Protein AF-A0A7K2TJS7-F1 (afdb_monomer_lite)

Foldseek 3Di:
DVVVVLVCLLVVLVVVLVVVLVVLVVVVPDDDDDVPDSVVVNVVSVVVSVVSNVVSVVVSVVVVVVVVVVVVVPDDD

Radius of gyration: 19.2 Å; chains: 1; bounding box: 37×29×62 Å

pLDDT: mean 73.04, std 8.52, range [50.5, 86.19]

Structure (mmCIF, N/CA/C/O backbone):
data_AF-A0A7K2TJS7-F1
#
_entry.id   AF-A0A7K2TJS7-F1
#
loop_
_atom_site.group_PDB
_atom_site.id
_atom_site.type_symbol
_atom_site.label_atom_id
_atom_site.label_alt_id
_atom_site.label_comp_id
_atom_site.label_asym_id
_atom_site.label_entity_id
_atom_site.label_seq_id
_atom_site.pdbx_PDB_ins_code
_atom_site.Cartn_x
_atom_site.Cartn_y
_atom_site.Cartn_z
_atom_site.occupancy
_atom_site.B_iso_or_equiv
_atom_site.auth_seq_id
_atom_site.auth_comp_id
_atom_site.auth_asym_id
_atom_site.auth_atom_id
_atom_site.pdbx_PDB_model_num
ATOM 1 N N . MET A 1 1 ? 2.720 -15.433 19.791 1.00 56.81 1 MET A N 1
ATOM 2 C CA . MET A 1 1 ? 2.972 -15.440 18.323 1.00 56.81 1 MET A CA 1
ATOM 3 C C . MET A 1 1 ? 2.134 -14.400 17.558 1.00 56.81 1 MET A C 1
ATOM 5 O O . MET A 1 1 ? 1.603 -14.675 16.495 1.00 56.81 1 MET A O 1
ATOM 9 N N . ARG A 1 2 ? 1.986 -13.175 18.078 1.00 64.94 2 ARG A N 1
ATOM 10 C CA . ARG A 1 2 ? 1.133 -12.130 17.477 1.00 64.94 2 ARG A CA 1
ATOM 11 C C . ARG A 1 2 ? 1.947 -10.942 16.928 1.00 64.94 2 ARG A C 1
ATOM 13 O O . ARG A 1 2 ? 1.513 -10.289 15.988 1.00 64.94 2 ARG A O 1
ATOM 20 N N . LEU A 1 3 ? 3.138 -10.731 17.491 1.00 61.25 3 LEU A N 1
ATOM 21 C CA . LEU A 1 3 ? 4.115 -9.706 17.113 1.00 61.25 3 LEU A CA 1
ATOM 22 C C . LEU A 1 3 ? 4.797 -10.008 15.773 1.00 61.25 3 LEU A C 1
ATOM 24 O O . LEU A 1 3 ? 4.927 -9.133 14.930 1.00 61.25 3 LEU A O 1
ATOM 28 N N . ARG A 1 4 ? 5.158 -11.274 15.543 1.00 74.06 4 ARG A N 1
ATOM 29 C CA . ARG A 1 4 ? 5.791 -11.724 14.294 1.00 74.06 4 ARG A CA 1
ATOM 30 C C . ARG A 1 4 ? 4.885 -11.522 13.072 1.00 74.06 4 ARG A C 1
ATOM 32 O O . ARG A 1 4 ? 5.362 -11.179 12.003 1.00 74.06 4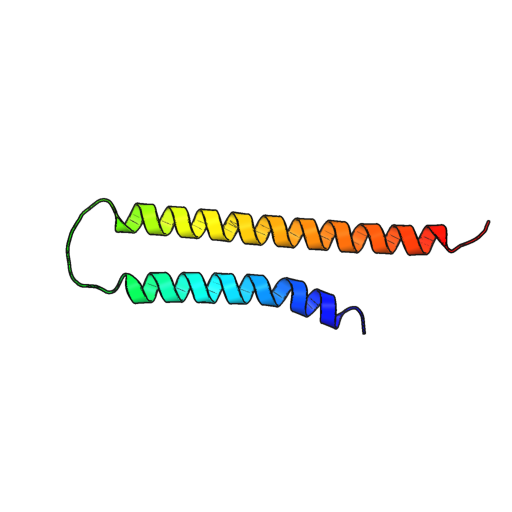 ARG A O 1
ATOM 39 N N . LEU A 1 5 ? 3.573 -11.662 13.268 1.00 69.00 5 LEU A N 1
ATOM 40 C CA . LEU A 1 5 ? 2.538 -11.429 12.258 1.00 69.00 5 LEU A CA 1
ATOM 41 C C . LEU A 1 5 ? 2.386 -9.942 11.908 1.00 69.00 5 LEU A C 1
ATOM 43 O O . LEU A 1 5 ? 2.196 -9.613 10.745 1.00 69.00 5 LEU A O 1
ATOM 47 N N . LEU A 1 6 ? 2.508 -9.053 12.898 1.00 66.38 6 LEU A N 1
ATOM 48 C CA . LEU A 1 6 ? 2.536 -7.603 12.678 1.00 66.38 6 LEU A CA 1
ATOM 49 C C . LEU A 1 6 ? 3.819 -7.169 11.966 1.00 66.38 6 LEU A C 1
ATOM 51 O O . LEU A 1 6 ? 3.751 -6.407 11.009 1.00 66.38 6 LEU A O 1
ATOM 55 N N . LEU A 1 7 ? 4.966 -7.705 12.392 1.00 71.50 7 LEU A N 1
ATOM 56 C CA . LEU A 1 7 ? 6.254 -7.431 11.757 1.00 71.50 7 LEU A CA 1
ATOM 57 C C . LEU A 1 7 ? 6.247 -7.876 10.296 1.00 71.50 7 LEU A C 1
ATOM 59 O O . LEU A 1 7 ? 6.556 -7.066 9.432 1.00 71.50 7 LEU A O 1
ATOM 63 N N . SER A 1 8 ? 5.804 -9.102 9.997 1.00 74.69 8 SER A N 1
ATOM 64 C CA . SER A 1 8 ? 5.626 -9.548 8.610 1.00 74.69 8 SER A CA 1
ATOM 65 C C . SER A 1 8 ? 4.621 -8.693 7.841 1.00 74.69 8 SER A C 1
ATOM 67 O O . SER A 1 8 ? 4.864 -8.398 6.679 1.00 74.69 8 SER A O 1
ATOM 69 N N . ALA A 1 9 ? 3.515 -8.276 8.463 1.00 72.31 9 ALA A N 1
ATOM 70 C CA . ALA A 1 9 ? 2.489 -7.480 7.789 1.00 72.31 9 ALA A CA 1
ATOM 71 C C . ALA A 1 9 ? 2.963 -6.073 7.387 1.00 72.31 9 ALA A C 1
ATOM 73 O O . ALA A 1 9 ? 2.418 -5.526 6.437 1.00 72.31 9 ALA A O 1
ATOM 74 N N . VAL A 1 10 ? 3.964 -5.510 8.072 1.00 70.81 10 VAL A N 1
ATOM 75 C CA . VAL A 1 10 ? 4.579 -4.213 7.725 1.00 70.81 10 VAL A CA 1
ATOM 76 C C . VAL A 1 10 ? 5.803 -4.392 6.833 1.00 70.81 10 VAL A C 1
ATOM 78 O O . VAL A 1 10 ? 5.958 -3.686 5.842 1.00 70.81 10 VAL A O 1
ATOM 81 N N . PHE A 1 11 ? 6.669 -5.357 7.144 1.00 75.56 11 PHE A N 1
ATOM 82 C CA . PHE A 1 11 ? 7.898 -5.557 6.378 1.00 75.56 11 PHE A CA 1
ATOM 83 C C . PHE A 1 11 ? 7.624 -6.035 4.959 1.00 75.56 11 PHE A C 1
ATOM 85 O O . PHE A 1 11 ? 8.314 -5.610 4.043 1.00 75.56 11 PHE A O 1
ATOM 92 N N . LEU A 1 12 ? 6.615 -6.885 4.762 1.00 80.25 12 LEU A N 1
ATOM 93 C CA . LEU A 1 12 ? 6.289 -7.422 3.447 1.00 80.25 12 LEU A CA 1
ATOM 94 C C . LEU A 1 12 ? 5.891 -6.331 2.430 1.00 80.25 12 LEU A C 1
ATOM 96 O O . LEU A 1 12 ? 6.514 -6.298 1.372 1.00 80.25 12 LEU A O 1
ATOM 100 N N . PRO A 1 13 ? 4.934 -5.416 2.703 1.00 71.81 13 PRO A N 1
ATOM 101 C CA . PRO A 1 13 ? 4.592 -4.353 1.757 1.00 71.81 13 PRO A CA 1
ATOM 102 C C . PRO A 1 13 ? 5.743 -3.367 1.530 1.00 71.81 13 PRO A C 1
ATOM 104 O O . PRO A 1 13 ? 5.930 -2.918 0.403 1.00 71.81 13 PRO A O 1
ATOM 107 N N . VAL A 1 14 ? 6.556 -3.080 2.553 1.00 75.44 14 VAL A N 1
ATOM 108 C CA . VAL A 1 14 ? 7.753 -2.230 2.415 1.00 75.44 14 VAL A CA 1
ATOM 109 C C . VAL A 1 14 ? 8.779 -2.869 1.476 1.00 75.44 14 VAL A C 1
ATOM 111 O O . VAL A 1 14 ? 9.283 -2.211 0.566 1.00 75.44 14 VAL A O 1
ATOM 114 N N . PHE A 1 15 ? 9.058 -4.162 1.649 1.00 81.38 15 PHE A N 1
ATOM 115 C CA . PHE A 1 15 ? 9.990 -4.890 0.788 1.00 81.38 15 PHE A CA 1
ATOM 116 C C . PHE A 1 15 ? 9.471 -5.002 -0.645 1.00 81.38 15 PHE A C 1
ATOM 118 O O . PHE A 1 15 ? 10.234 -4.842 -1.594 1.00 81.38 15 PHE A O 1
ATOM 125 N N . LEU A 1 16 ? 8.167 -5.243 -0.802 1.00 81.69 16 LEU A N 1
ATOM 126 C CA . LEU A 1 16 ? 7.517 -5.329 -2.104 1.00 81.69 16 LEU A CA 1
ATOM 127 C C . LEU A 1 16 ? 7.586 -3.988 -2.847 1.00 81.69 16 LEU A C 1
ATOM 129 O O . LEU A 1 16 ? 7.919 -3.964 -4.027 1.00 81.69 16 LEU A O 1
ATOM 133 N N . ALA A 1 17 ? 7.334 -2.873 -2.154 1.00 76.31 17 ALA A N 1
ATOM 134 C CA . ALA A 1 17 ? 7.457 -1.530 -2.717 1.00 76.31 17 ALA A CA 1
ATOM 135 C C . ALA A 1 17 ? 8.896 -1.231 -3.162 1.00 76.31 17 ALA A C 1
ATOM 137 O O . ALA A 1 17 ? 9.103 -0.757 -4.278 1.00 76.31 17 ALA A O 1
ATOM 138 N N . GLY A 1 18 ? 9.890 -1.573 -2.335 1.00 78.56 18 GLY A N 1
ATOM 139 C CA . GLY A 1 18 ? 11.301 -1.454 -2.702 1.00 78.56 18 GLY A CA 1
ATOM 140 C C . GLY A 1 18 ? 11.659 -2.301 -3.925 1.00 78.56 18 GLY A C 1
ATOM 141 O O . GLY A 1 18 ? 12.307 -1.807 -4.842 1.00 78.56 18 GLY A O 1
ATOM 142 N N . ALA A 1 19 ? 11.185 -3.547 -3.989 1.00 83.19 19 ALA A N 1
ATOM 143 C CA . ALA A 1 19 ? 11.416 -4.439 -5.124 1.00 83.19 19 ALA A CA 1
ATOM 144 C C . ALA A 1 19 ? 10.781 -3.917 -6.422 1.00 83.19 19 ALA A C 1
ATOM 146 O O . ALA A 1 19 ? 11.422 -3.946 -7.470 1.00 83.19 19 ALA A O 1
ATOM 147 N N . VAL A 1 20 ? 9.550 -3.398 -6.357 1.00 79.12 20 VAL A N 1
ATOM 148 C CA . VAL A 1 20 ? 8.880 -2.765 -7.503 1.00 79.12 20 VAL A CA 1
ATOM 149 C C . VAL A 1 20 ? 9.653 -1.532 -7.958 1.00 79.12 20 VAL A C 1
ATOM 151 O O . VAL A 1 20 ? 9.912 -1.388 -9.148 1.00 79.12 20 VAL A O 1
ATOM 154 N N . PHE A 1 21 ? 10.075 -0.673 -7.028 1.00 74.94 21 PHE A N 1
ATOM 155 C CA . PHE A 1 21 ? 10.859 0.519 -7.343 1.00 74.94 21 PHE A CA 1
ATOM 156 C C . PHE A 1 21 ? 12.190 0.164 -8.019 1.00 74.94 21 PHE A C 1
ATOM 158 O O . PHE A 1 21 ? 12.503 0.699 -9.080 1.00 74.94 21 PHE A O 1
ATOM 165 N N . PHE A 1 22 ? 12.938 -0.790 -7.458 1.00 79.81 22 PHE A N 1
ATOM 166 C CA . PHE A 1 22 ? 14.180 -1.277 -8.057 1.00 79.81 22 PHE A CA 1
ATOM 167 C C . PHE A 1 22 ? 13.957 -1.946 -9.414 1.00 79.81 22 PHE A C 1
ATOM 169 O O . PHE A 1 22 ? 14.759 -1.745 -10.320 1.00 79.81 22 PHE A O 1
ATOM 176 N N . GLY A 1 23 ? 12.874 -2.708 -9.582 1.00 78.38 23 GLY A N 1
ATOM 177 C CA . GLY A 1 23 ? 12.524 -3.340 -10.853 1.00 78.38 23 GLY A CA 1
ATOM 178 C C . GLY A 1 23 ? 12.180 -2.322 -11.941 1.00 78.38 23 GLY A C 1
ATOM 179 O O . GLY A 1 23 ? 12.652 -2.451 -13.068 1.00 78.38 23 GLY A O 1
ATOM 180 N N . VAL A 1 24 ? 11.418 -1.279 -11.597 1.00 72.88 24 VAL A N 1
ATOM 181 C CA . VAL A 1 24 ? 11.117 -0.160 -12.504 1.00 72.88 24 VAL A CA 1
ATOM 182 C C . VAL A 1 24 ? 12.397 0.580 -12.874 1.00 72.88 24 VAL A C 1
ATOM 184 O O . VAL A 1 24 ? 12.629 0.834 -14.049 1.00 72.88 24 VAL A O 1
ATOM 187 N N . TRP A 1 25 ? 13.256 0.870 -11.897 1.00 69.25 25 TRP A N 1
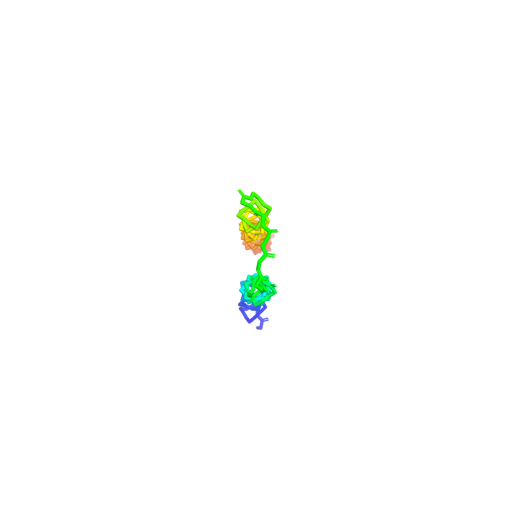ATOM 188 C CA . TRP A 1 25 ? 14.517 1.567 -12.140 1.00 69.25 25 TRP A CA 1
ATOM 189 C C . TRP A 1 25 ? 15.477 0.740 -13.004 1.00 69.25 25 TRP A C 1
ATOM 191 O O . TRP A 1 25 ? 16.108 1.275 -13.907 1.00 69.25 25 TRP A O 1
ATOM 201 N N . ALA A 1 26 ? 15.531 -0.579 -12.796 1.00 71.31 26 ALA A N 1
ATOM 202 C CA . ALA A 1 26 ? 16.287 -1.491 -13.647 1.00 71.31 26 ALA A CA 1
ATOM 203 C C . ALA A 1 26 ? 15.742 -1.520 -15.085 1.00 71.31 26 ALA A C 1
ATOM 205 O O . ALA A 1 26 ? 16.525 -1.494 -16.032 1.00 71.31 26 ALA A O 1
ATOM 206 N N . ALA A 1 27 ? 14.418 -1.527 -15.261 1.00 65.56 27 ALA A N 1
ATOM 207 C CA . ALA A 1 27 ? 13.778 -1.495 -16.577 1.00 65.56 27 ALA A CA 1
ATOM 208 C C . ALA A 1 27 ? 13.965 -0.153 -17.310 1.00 65.56 27 ALA A C 1
ATOM 210 O O . ALA A 1 27 ? 13.985 -0.130 -18.539 1.00 65.56 27 ALA A O 1
ATOM 211 N N . ASP A 1 28 ? 14.138 0.947 -16.571 1.00 64.12 28 ASP A N 1
ATOM 212 C CA . ASP A 1 28 ? 14.348 2.294 -17.121 1.00 64.12 28 ASP A CA 1
ATOM 213 C C . ASP A 1 28 ? 15.802 2.551 -17.572 1.00 64.12 28 ASP A C 1
ATOM 215 O O . ASP A 1 28 ? 16.081 3.553 -18.222 1.00 64.12 28 ASP A O 1
ATOM 219 N N . THR A 1 29 ? 16.742 1.625 -17.329 1.00 57.44 29 THR A N 1
ATOM 220 C CA . THR A 1 29 ? 18.139 1.728 -17.820 1.00 57.44 29 THR A CA 1
ATOM 221 C C . THR A 1 29 ? 18.305 1.509 -19.340 1.00 57.44 29 THR A C 1
ATOM 223 O O . THR A 1 29 ? 19.421 1.334 -19.834 1.00 57.44 29 THR A O 1
ATOM 226 N N . GLY A 1 30 ? 17.214 1.536 -20.113 1.00 60.94 30 GLY A N 1
ATOM 227 C CA . GLY A 1 30 ? 17.220 1.402 -21.571 1.00 60.94 30 GLY A CA 1
ATOM 228 C C . GLY A 1 30 ? 17.698 2.680 -22.287 1.00 60.94 30 GLY A C 1
ATOM 229 O O . GLY A 1 30 ? 17.198 3.770 -22.000 1.00 60.94 30 GLY A O 1
ATOM 230 N N . PRO A 1 31 ? 18.640 2.591 -23.246 1.00 58.69 31 PRO A N 1
ATOM 231 C CA . PRO A 1 31 ? 19.190 3.762 -23.912 1.00 58.69 31 PRO A CA 1
ATOM 232 C C . PRO A 1 31 ? 18.207 4.309 -24.954 1.00 58.69 31 PRO A C 1
ATOM 234 O O . PRO A 1 31 ? 18.063 3.766 -26.045 1.00 58.69 31 PRO A O 1
ATOM 237 N N . GLY A 1 32 ? 17.591 5.447 -24.635 1.00 65.12 32 GLY A N 1
ATOM 238 C CA . GLY A 1 32 ? 17.075 6.379 -25.635 1.00 65.12 32 GLY A CA 1
ATOM 239 C C . GLY A 1 32 ? 15.555 6.454 -25.776 1.00 65.12 32 GLY A C 1
ATOM 240 O O . GLY A 1 32 ? 14.887 5.501 -26.160 1.00 65.12 32 GLY A O 1
ATOM 241 N N . GLY A 1 33 ? 15.043 7.678 -25.614 1.00 59.62 33 GLY A N 1
ATOM 242 C CA . GLY A 1 33 ? 13.936 8.162 -26.441 1.00 59.62 33 GLY A CA 1
ATOM 243 C C . GLY A 1 33 ? 12.621 8.465 -25.726 1.00 59.62 33 GLY A C 1
ATOM 244 O O . GLY A 1 33 ? 11.665 7.710 -25.843 1.00 59.62 33 GLY A O 1
ATOM 245 N N . SER A 1 34 ? 12.544 9.624 -25.059 1.00 50.50 34 SER A N 1
ATOM 246 C CA . SER A 1 34 ? 11.485 10.645 -25.229 1.00 50.50 34 SER A CA 1
ATOM 247 C C . SER A 1 34 ? 11.357 11.499 -23.949 1.00 50.50 34 SER A C 1
ATOM 249 O O . SER A 1 34 ? 11.064 10.939 -22.890 1.00 50.50 34 SER A O 1
ATOM 251 N N . PRO A 1 35 ? 11.509 12.839 -24.011 1.00 54.53 35 PRO A N 1
ATOM 252 C CA . PRO A 1 35 ? 11.570 13.752 -22.855 1.00 54.53 35 PRO A CA 1
ATOM 253 C C . PRO A 1 35 ? 10.243 13.962 -22.083 1.00 54.53 35 PRO A C 1
ATOM 255 O O . PRO A 1 35 ? 9.948 15.059 -21.628 1.00 54.53 35 PRO A O 1
ATOM 258 N N . GLY A 1 36 ? 9.431 12.919 -21.881 1.00 58.50 36 GLY A N 1
ATOM 259 C CA . GLY A 1 36 ? 8.179 13.046 -21.122 1.00 58.50 36 GLY A CA 1
ATOM 260 C C . GLY A 1 36 ? 7.623 11.773 -20.488 1.00 58.50 36 GLY A C 1
ATOM 261 O O . GLY A 1 36 ? 6.918 11.870 -19.493 1.00 58.50 36 GLY A O 1
ATOM 262 N N . ARG A 1 37 ? 7.926 10.567 -20.989 1.00 62.47 37 ARG A N 1
ATOM 263 C CA . ARG A 1 37 ? 7.234 9.350 -20.513 1.00 62.47 37 ARG A CA 1
ATOM 264 C C . ARG A 1 37 ? 7.859 8.730 -19.258 1.00 62.47 37 ARG A C 1
ATOM 266 O O . ARG A 1 37 ? 7.124 8.400 -18.335 1.00 62.47 37 ARG A O 1
ATOM 273 N N . GLY A 1 38 ? 9.187 8.633 -19.198 1.00 71.19 38 GLY A N 1
ATOM 274 C CA . GLY A 1 38 ? 9.913 8.063 -18.050 1.00 71.19 38 GLY A CA 1
ATOM 275 C C . GLY A 1 38 ? 9.638 8.787 -16.721 1.00 71.19 38 GLY A C 1
ATOM 276 O O . GLY A 1 38 ? 9.199 8.144 -15.769 1.00 71.19 38 GLY A O 1
ATOM 277 N N . PRO A 1 39 ? 9.763 10.129 -16.651 1.00 72.25 39 PRO A N 1
ATOM 278 C CA . PRO A 1 39 ? 9.524 10.875 -15.411 1.00 72.25 39 PRO A CA 1
ATOM 279 C C . PRO A 1 39 ? 8.082 10.768 -14.889 1.00 72.25 39 PRO A C 1
ATOM 281 O O . PRO A 1 39 ? 7.865 10.652 -13.685 1.00 72.25 39 PRO A O 1
ATOM 284 N N . LEU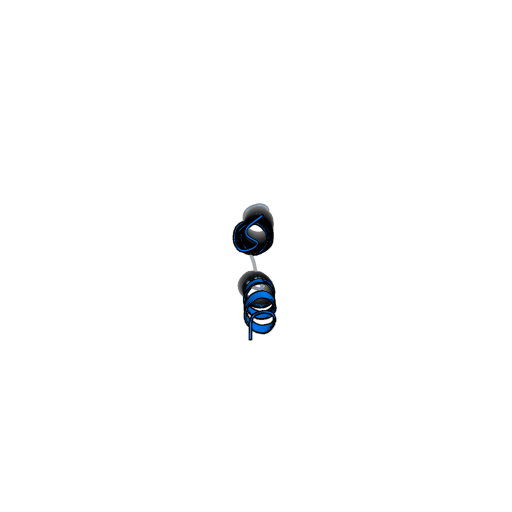 A 1 40 ? 7.089 10.771 -15.786 1.00 73.06 40 LEU A N 1
ATOM 285 C CA . LEU A 1 40 ? 5.669 10.608 -15.444 1.00 73.06 40 LEU A CA 1
ATOM 286 C C . LEU A 1 40 ? 5.368 9.201 -14.907 1.00 73.06 40 LEU A C 1
ATOM 288 O O . LEU A 1 40 ? 4.624 9.061 -13.939 1.00 73.06 40 LEU A O 1
ATOM 292 N N . ILE A 1 41 ? 5.972 8.168 -15.501 1.00 74.44 41 ILE A N 1
ATOM 293 C CA . ILE A 1 41 ? 5.861 6.778 -15.037 1.00 74.44 41 ILE A CA 1
ATOM 294 C C . ILE A 1 41 ? 6.527 6.615 -13.666 1.00 74.44 41 ILE A C 1
ATOM 296 O O . ILE A 1 41 ? 5.937 6.005 -12.777 1.00 74.44 41 ILE A O 1
ATOM 300 N N . ALA A 1 42 ? 7.704 7.212 -13.460 1.00 72.44 42 ALA A N 1
ATOM 301 C CA . ALA A 1 42 ? 8.382 7.212 -12.167 1.00 72.44 42 ALA A CA 1
ATOM 302 C C . ALA A 1 42 ? 7.535 7.899 -11.083 1.00 72.44 42 ALA A C 1
ATOM 304 O O . ALA A 1 42 ? 7.356 7.353 -9.996 1.00 72.44 42 ALA A O 1
ATOM 305 N N . LEU A 1 43 ? 6.945 9.059 -11.387 1.00 78.25 43 LEU A N 1
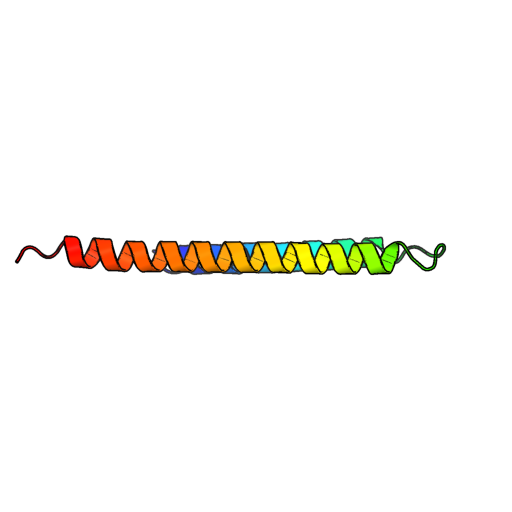ATOM 306 C CA . LEU A 1 43 ? 6.082 9.780 -10.451 1.00 78.25 43 LEU A CA 1
ATOM 307 C C . LEU A 1 43 ? 4.806 8.991 -10.124 1.00 78.25 43 LEU A C 1
ATOM 309 O O . LEU A 1 43 ? 4.420 8.896 -8.959 1.00 78.25 43 LEU A O 1
ATOM 313 N N . ALA A 1 44 ? 4.174 8.381 -11.130 1.00 82.00 44 ALA A N 1
ATOM 314 C CA . ALA A 1 44 ? 3.015 7.516 -10.936 1.00 82.00 44 ALA A CA 1
ATOM 315 C C . ALA A 1 44 ? 3.359 6.287 -10.080 1.00 82.00 44 ALA A C 1
ATOM 317 O O . ALA A 1 44 ? 2.587 5.929 -9.192 1.00 82.00 44 ALA A O 1
ATOM 318 N N . ALA A 1 45 ? 4.531 5.680 -10.290 1.00 77.94 45 ALA A N 1
ATOM 319 C CA . ALA A 1 45 ? 5.014 4.558 -9.492 1.00 77.94 45 ALA A CA 1
ATOM 320 C C . ALA A 1 45 ? 5.262 4.961 -8.031 1.00 77.94 45 ALA A C 1
ATOM 322 O O . ALA A 1 45 ? 4.843 4.249 -7.119 1.00 77.94 45 ALA A O 1
ATOM 323 N N . VAL A 1 46 ? 5.873 6.126 -7.798 1.00 79.94 46 VAL A N 1
ATOM 324 C CA . VAL A 1 46 ? 6.069 6.679 -6.450 1.00 79.94 46 VAL A CA 1
ATOM 325 C C . VAL A 1 46 ? 4.724 6.956 -5.777 1.00 79.94 46 VAL A C 1
ATOM 327 O O . VAL A 1 46 ? 4.516 6.534 -4.643 1.00 79.94 46 VAL A O 1
ATOM 330 N N . CYS A 1 47 ? 3.775 7.583 -6.475 1.00 83.19 47 CYS A N 1
ATOM 331 C CA . CYS A 1 47 ? 2.424 7.803 -5.953 1.00 83.19 47 CYS A CA 1
ATOM 332 C C . CYS A 1 47 ? 1.710 6.490 -5.610 1.00 83.19 47 CYS A C 1
ATOM 334 O O . CYS A 1 47 ? 1.138 6.365 -4.528 1.00 83.19 47 CYS A O 1
ATOM 336 N N . ALA A 1 48 ? 1.762 5.492 -6.493 1.00 81.88 48 ALA A N 1
ATOM 337 C CA . ALA A 1 48 ? 1.177 4.179 -6.239 1.00 81.88 48 ALA A CA 1
ATOM 338 C C . ALA A 1 48 ? 1.823 3.500 -5.020 1.00 81.88 48 ALA A C 1
ATOM 340 O O . ALA A 1 48 ? 1.112 2.964 -4.170 1.00 81.88 48 ALA A O 1
ATOM 341 N N . ALA A 1 49 ? 3.150 3.583 -4.880 1.00 80.69 49 ALA A N 1
ATOM 342 C CA . ALA A 1 49 ? 3.864 3.065 -3.717 1.00 80.69 49 ALA A CA 1
ATOM 343 C C . ALA A 1 49 ? 3.430 3.767 -2.420 1.00 80.69 49 ALA A C 1
ATOM 345 O O . ALA A 1 49 ? 3.150 3.095 -1.428 1.00 80.69 49 ALA A O 1
ATOM 346 N N . LEU A 1 50 ? 3.297 5.098 -2.432 1.00 81.50 50 LEU A N 1
ATOM 347 C CA . LEU A 1 50 ? 2.819 5.874 -1.283 1.00 81.50 50 LEU A CA 1
ATOM 348 C C . LEU A 1 50 ? 1.395 5.480 -0.870 1.00 81.50 50 LEU A C 1
ATOM 350 O O . LEU A 1 50 ? 1.129 5.330 0.320 1.00 81.50 50 LEU A O 1
ATOM 354 N N . VAL A 1 51 ? 0.496 5.248 -1.831 1.00 86.19 51 VAL A N 1
ATOM 355 C CA . VAL A 1 51 ? -0.867 4.764 -1.553 1.00 86.19 51 VAL A CA 1
ATOM 356 C C . VAL A 1 51 ? -0.836 3.377 -0.916 1.00 86.19 51 VAL A C 1
ATOM 358 O O . VAL A 1 51 ? -1.514 3.150 0.084 1.00 86.19 51 VAL A O 1
ATOM 361 N N . VAL A 1 52 ? -0.031 2.453 -1.447 1.00 80.12 52 VA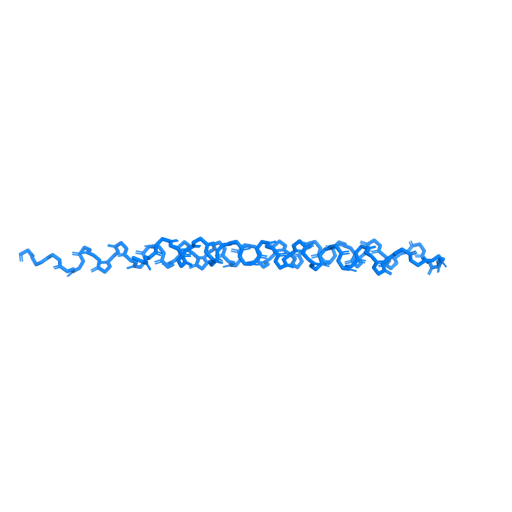L A N 1
ATOM 362 C CA . VAL A 1 52 ? 0.108 1.098 -0.888 1.00 80.12 52 VAL A CA 1
ATOM 363 C C . VAL A 1 52 ? 0.622 1.151 0.551 1.00 80.12 52 VAL A C 1
ATOM 365 O O . VAL A 1 52 ? 0.076 0.467 1.419 1.00 80.12 52 VAL A O 1
ATOM 368 N N . ILE A 1 53 ? 1.622 1.993 0.820 1.00 79.31 53 ILE A N 1
ATOM 369 C CA . ILE A 1 53 ? 2.165 2.205 2.167 1.00 79.31 53 ILE A CA 1
ATOM 370 C C . ILE A 1 53 ? 1.087 2.775 3.094 1.00 79.31 53 ILE A C 1
ATOM 372 O O . ILE A 1 53 ? 0.863 2.229 4.172 1.00 79.31 53 ILE A O 1
ATOM 376 N N . ALA A 1 54 ? 0.376 3.820 2.667 1.00 85.00 54 ALA A N 1
ATOM 377 C CA . ALA A 1 54 ? -0.664 4.459 3.469 1.00 85.00 54 ALA A CA 1
ATOM 378 C C . ALA A 1 54 ? -1.813 3.493 3.807 1.00 85.00 54 ALA A C 1
ATOM 380 O O . ALA A 1 54 ? -2.265 3.428 4.949 1.00 85.00 54 ALA A O 1
ATOM 381 N N . VAL A 1 55 ? -2.261 2.692 2.837 1.00 84.88 55 VAL A N 1
ATOM 382 C CA . VAL A 1 55 ? -3.309 1.683 3.048 1.00 84.88 55 VAL A CA 1
ATOM 383 C C . VAL A 1 55 ? -2.836 0.587 4.006 1.00 84.88 55 VAL A C 1
ATOM 385 O O . VAL A 1 55 ? -3.602 0.171 4.880 1.00 84.88 55 VAL A O 1
ATOM 388 N N . ALA A 1 56 ? -1.588 0.125 3.877 1.00 80.44 56 ALA A N 1
ATOM 389 C CA . ALA A 1 56 ? -1.019 -0.869 4.782 1.00 80.44 56 ALA A CA 1
ATOM 390 C C . ALA A 1 56 ? -0.945 -0.342 6.222 1.00 80.44 56 ALA A C 1
ATOM 392 O O . ALA A 1 56 ? -1.345 -1.049 7.150 1.00 80.44 56 ALA A O 1
ATOM 393 N N . ASP A 1 57 ? -0.505 0.904 6.397 1.00 79.75 57 ASP A N 1
ATOM 394 C CA . ASP A 1 57 ? -0.412 1.553 7.703 1.00 79.75 57 ASP A CA 1
ATOM 395 C C . ASP A 1 57 ? -1.793 1.672 8.363 1.00 79.75 57 ASP A C 1
ATOM 397 O O . ASP A 1 57 ? -2.009 1.167 9.466 1.00 79.75 57 ASP A O 1
ATOM 401 N N . VAL A 1 58 ? -2.790 2.187 7.634 1.00 82.94 58 VAL A N 1
ATOM 402 C CA . VAL A 1 58 ? -4.182 2.283 8.109 1.00 82.94 58 VAL A CA 1
ATOM 403 C C . VAL A 1 58 ? -4.749 0.909 8.478 1.00 82.94 58 VAL A C 1
ATOM 405 O O . VAL A 1 58 ? -5.379 0.749 9.527 1.00 82.94 58 VAL A O 1
ATOM 408 N N . ALA A 1 59 ? -4.508 -0.117 7.660 1.00 80.56 59 ALA A N 1
ATOM 409 C CA . ALA A 1 59 ? -4.962 -1.473 7.950 1.00 80.56 59 ALA A CA 1
ATOM 410 C C . ALA A 1 59 ? -4.315 -2.041 9.225 1.00 80.56 59 ALA A C 1
ATOM 412 O O . ALA A 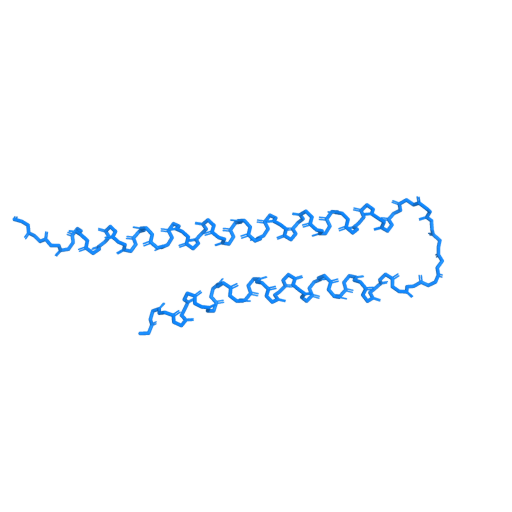1 59 ? -4.984 -2.732 10.002 1.00 80.56 59 ALA A O 1
ATOM 413 N N . VAL A 1 60 ? -3.035 -1.747 9.472 1.00 80.19 60 VAL A N 1
ATOM 414 C CA . VAL A 1 60 ? -2.330 -2.127 10.704 1.00 80.19 60 VAL A CA 1
ATOM 415 C C . VAL A 1 60 ? -2.886 -1.368 11.904 1.00 80.19 60 VAL A C 1
ATOM 417 O O . VAL A 1 60 ? -3.179 -1.998 12.923 1.00 80.19 60 VAL A O 1
ATOM 420 N N . VAL A 1 61 ? -3.108 -0.060 11.779 1.00 82.38 61 VAL A N 1
ATOM 421 C CA . VAL A 1 61 ? -3.695 0.791 12.824 1.00 82.38 61 VAL A CA 1
ATOM 422 C C . VAL A 1 61 ? -5.081 0.283 13.222 1.00 82.38 61 VAL A C 1
ATOM 424 O O . VAL A 1 61 ? -5.340 0.056 14.404 1.00 82.38 61 VAL A O 1
ATOM 427 N N . ILE A 1 62 ? -5.952 -0.011 12.253 1.00 83.69 62 ILE A N 1
ATOM 428 C CA . ILE A 1 62 ? -7.288 -0.563 12.520 1.00 83.69 62 ILE A CA 1
ATOM 429 C C . ILE A 1 62 ? -7.181 -1.941 13.181 1.00 83.69 62 ILE A C 1
ATOM 431 O O . ILE A 1 62 ? -7.879 -2.222 14.157 1.00 83.69 62 ILE A O 1
ATOM 435 N N . ARG A 1 63 ? -6.297 -2.818 12.690 1.00 77.19 63 ARG A N 1
ATOM 436 C CA . ARG A 1 63 ? -6.078 -4.144 13.291 1.00 77.19 63 ARG A CA 1
ATOM 437 C C . ARG A 1 63 ? -5.558 -4.053 14.724 1.00 77.19 63 ARG A C 1
ATOM 439 O O . ARG A 1 63 ? -5.924 -4.900 15.537 1.00 77.19 63 ARG A O 1
ATOM 446 N N . ARG A 1 64 ? -4.734 -3.049 15.034 1.00 73.25 64 ARG A N 1
ATOM 447 C CA . ARG A 1 64 ? -4.236 -2.765 16.385 1.00 73.25 64 ARG A CA 1
ATOM 448 C C . ARG A 1 64 ? -5.380 -2.315 17.291 1.00 73.25 64 ARG A C 1
ATOM 450 O O . ARG A 1 64 ? -5.590 -2.926 18.333 1.00 73.25 64 ARG A O 1
ATOM 457 N N . LEU A 1 65 ? -6.180 -1.356 16.832 1.00 83.12 65 LEU A N 1
ATOM 458 C CA . LEU A 1 65 ? -7.272 -0.771 17.608 1.00 83.12 65 LEU A CA 1
ATOM 459 C C . LEU A 1 65 ? -8.405 -1.768 17.903 1.00 83.12 65 LEU A C 1
ATOM 461 O O . LEU A 1 65 ? -8.944 -1.806 19.006 1.00 83.12 65 LEU A O 1
ATOM 465 N N . ARG A 1 66 ? -8.754 -2.630 16.936 1.00 78.88 66 ARG A N 1
ATOM 466 C CA . ARG A 1 66 ? -9.752 -3.698 17.148 1.00 78.88 66 ARG A CA 1
ATOM 467 C C . ARG A 1 66 ? -9.305 -4.679 18.228 1.00 78.88 66 ARG A C 1
ATOM 469 O O . ARG A 1 66 ? -10.109 -5.120 19.034 1.00 78.88 66 ARG A O 1
ATOM 476 N N . ARG A 1 67 ? -8.005 -4.958 18.286 1.00 76.44 67 ARG A N 1
ATOM 477 C CA . ARG A 1 67 ? -7.419 -5.849 19.285 1.00 76.44 67 ARG A CA 1
ATOM 478 C C . ARG A 1 67 ? -7.451 -5.304 20.701 1.00 76.44 67 ARG A C 1
ATOM 480 O O . ARG A 1 67 ? -7.579 -6.088 21.633 1.00 76.44 67 ARG A O 1
ATOM 487 N N . GLU A 1 68 ? -7.262 -3.998 20.838 1.00 74.69 68 GLU A N 1
ATOM 488 C CA . GLU A 1 68 ? -7.352 -3.299 22.119 1.00 74.69 68 GLU A CA 1
ATOM 489 C C . GLU A 1 68 ? -8.809 -3.311 22.613 1.00 74.69 68 GLU A C 1
ATOM 491 O O . GLU A 1 68 ? -9.061 -3.657 23.761 1.00 74.69 68 GLU A O 1
ATOM 496 N N . ARG A 1 69 ? -9.783 -3.096 21.714 1.00 75.00 69 ARG A N 1
ATOM 497 C CA . ARG A 1 69 ? -11.223 -3.177 22.029 1.00 75.00 69 ARG A CA 1
ATOM 498 C C . ARG A 1 69 ? -11.712 -4.572 22.419 1.00 75.00 69 ARG A C 1
ATOM 500 O O . ARG A 1 69 ? -12.494 -4.688 23.356 1.00 75.00 69 ARG A O 1
ATOM 507 N N . ASP A 1 70 ? -11.276 -5.620 21.723 1.00 75.50 70 ASP A N 1
ATOM 508 C CA . ASP A 1 70 ? -11.668 -7.000 22.052 1.00 75.50 70 ASP A CA 1
ATOM 509 C C . ASP A 1 70 ? -11.110 -7.444 23.420 1.00 75.50 70 ASP A C 1
ATOM 511 O O . ASP A 1 70 ? -11.708 -8.284 24.089 1.00 75.50 70 ASP A O 1
ATOM 515 N N . ALA A 1 71 ? -9.976 -6.874 23.849 1.00 70.25 71 ALA A N 1
ATOM 516 C CA . ALA A 1 71 ? -9.406 -7.125 25.169 1.00 70.25 71 ALA A CA 1
ATOM 517 C C . ALA A 1 71 ? -10.228 -6.451 26.282 1.00 70.25 71 ALA A C 1
ATOM 519 O O . ALA A 1 71 ? -10.558 -7.114 27.263 1.00 70.25 71 ALA A O 1
ATOM 520 N N . ASP A 1 72 ? -10.636 -5.191 26.102 1.00 64.94 72 ASP A N 1
ATOM 521 C CA . ASP A 1 72 ? -11.481 -4.474 27.072 1.00 64.94 72 ASP A CA 1
ATOM 522 C C . ASP A 1 72 ? -12.897 -5.061 27.180 1.00 64.94 72 ASP A C 1
ATOM 524 O O . ASP A 1 72 ? -13.448 -5.158 28.273 1.00 64.94 72 ASP A O 1
ATOM 528 N N . ALA A 1 73 ? -13.485 -5.510 26.065 1.00 65.38 73 ALA A N 1
ATOM 529 C CA . ALA A 1 73 ? -14.811 -6.137 26.058 1.00 65.38 73 ALA A CA 1
ATOM 530 C C . ALA A 1 73 ? -14.841 -7.522 26.735 1.00 65.38 73 ALA A C 1
ATOM 532 O O . ALA A 1 73 ? -15.913 -8.019 27.074 1.00 65.38 73 ALA A O 1
ATOM 533 N N . SER A 1 74 ? -13.675 -8.151 26.922 1.00 59.22 74 SER A N 1
ATOM 534 C CA . SER A 1 74 ? -13.536 -9.448 27.593 1.00 59.22 74 SER A CA 1
ATOM 535 C C . SER A 1 74 ? -13.399 -9.353 29.116 1.00 59.22 74 SER A C 1
ATOM 537 O O . SER A 1 74 ? -13.352 -10.389 29.778 1.00 59.22 74 SER A O 1
ATOM 539 N N . VAL A 1 75 ? -13.356 -8.138 29.679 1.00 63.94 75 VAL A N 1
ATOM 540 C CA . VAL A 1 75 ? -13.358 -7.900 31.129 1.00 63.94 75 VAL A CA 1
ATOM 541 C C . VAL A 1 75 ? -14.806 -7.667 31.588 1.00 63.94 75 VAL A C 1
ATOM 543 O O . VAL A 1 75 ? -15.322 -6.560 31.412 1.00 63.94 75 VAL A O 1
ATOM 546 N N . PRO A 1 76 ? -15.502 -8.678 32.150 1.00 60.41 76 PRO A N 1
ATOM 547 C CA . PRO A 1 76 ? -16.822 -8.470 32.735 1.00 60.41 76 PRO A CA 1
ATOM 548 C C . PRO A 1 76 ? -16.691 -7.550 33.960 1.00 60.41 76 PRO A C 1
ATOM 550 O O . PRO A 1 76 ? -15.878 -7.819 34.847 1.00 60.41 76 PRO A O 1
ATOM 553 N N . ARG A 1 77 ? -17.457 -6.453 33.980 1.00 62.19 77 ARG A N 1
ATOM 554 C CA . ARG A 1 77 ? -17.683 -5.628 35.178 1.00 62.19 77 ARG A CA 1
ATOM 555 C C . ARG A 1 77 ? -18.900 -6.123 35.937 1.00 62.19 77 ARG A C 1
ATOM 557 O O . ARG A 1 77 ? -19.877 -6.501 35.253 1.00 62.19 77 ARG A O 1
#

Sequence (77 aa):
MRLRLLLSAVFLPVFLAGAVFFGVWAADTGPGGSPGRGPLIALAAVCAALVVIAVADVAVVIRRLRRERDADASVPR

Secondary structure (DSSP, 8-state):
--HHHHHHHHHHHHHHHHHHHHHHHHHTT-----TTHHHHHHHHHHHHHHHHHHHHHHHHHHHHHHHHHHHHTTS--